Protein AF-A0A976DYD3-F1 (afdb_monomer)

Sequence (55 aa):
GWTAPDIVAYLTTGFTPEFDSVGGHMVHVVENMARLPESDRVAVAEYLLAVPSVE

Mean predicted aligned error: 2.52 Å

Nearest PDB structures (foldseek):
  8xcm-assembly1_C  TM=8.697E-01  e=6.448E-02  Gluconobacter japonicus

pLDDT: mean 95.95, std 4.65, range [69.44, 98.69]

Structure (mmCIF, N/CA/C/O backbone):
data_AF-A0A976DYD3-F1
#
_entry.id   AF-A0A976DYD3-F1
#
loop_
_atom_site.group_PDB
_atom_site.id
_atom_site.type_symbol
_atom_site.label_atom_id
_atom_site.label_alt_id
_atom_site.label_comp_id
_atom_site.label_asym_id
_atom_site.label_entity_id
_atom_site.label_seq_id
_atom_site.pdbx_PDB_ins_code
_atom_site.Cartn_x
_atom_site.Cartn_y
_atom_site.Cartn_z
_atom_site.occupancy
_atom_site.B_iso_or_equiv
_atom_site.auth_seq_id
_atom_site.auth_comp_id
_atom_site.auth_asym_id
_atom_site.auth_atom_id
_atom_site.pdbx_PDB_model_num
ATOM 1 N N . GLY A 1 1 ? -0.242 9.828 7.594 1.00 85.94 1 GLY A N 1
ATOM 2 C CA . GLY A 1 1 ? -0.474 8.373 7.525 1.00 85.94 1 GLY A CA 1
ATOM 3 C C . GLY A 1 1 ? -0.945 8.032 6.131 1.00 85.94 1 GLY A C 1
ATOM 4 O O . GLY A 1 1 ? -1.319 8.948 5.411 1.00 85.94 1 GLY A O 1
ATOM 5 N N . TRP A 1 2 ? -0.908 6.760 5.757 1.00 94.88 2 TRP A N 1
ATOM 6 C CA . TRP A 1 2 ? -1.354 6.293 4.444 1.00 94.88 2 TRP A CA 1
ATOM 7 C C . TRP A 1 2 ? -2.874 6.406 4.301 1.00 94.88 2 TRP A C 1
ATOM 9 O O . TRP A 1 2 ? -3.600 6.127 5.256 1.00 94.88 2 TRP A O 1
ATOM 19 N N . THR A 1 3 ? -3.357 6.808 3.127 1.00 97.12 3 THR A N 1
ATO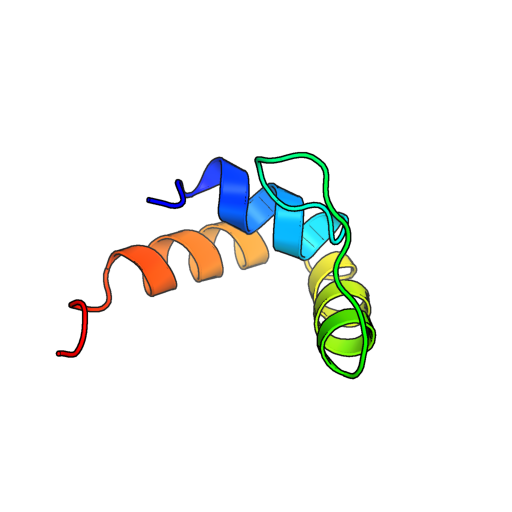M 20 C CA . THR A 1 3 ? -4.788 6.791 2.783 1.00 97.12 3 THR A CA 1
ATOM 21 C C . THR A 1 3 ? -5.159 5.527 1.998 1.00 97.12 3 THR A C 1
ATOM 23 O O . THR A 1 3 ? -4.288 4.795 1.531 1.00 97.12 3 THR A O 1
ATOM 26 N N . ALA A 1 4 ? -6.457 5.245 1.825 1.00 97.75 4 ALA A N 1
ATOM 27 C CA . ALA A 1 4 ? -6.880 4.092 1.023 1.00 97.75 4 ALA A CA 1
ATOM 28 C C . ALA A 1 4 ? -6.401 4.200 -0.441 1.00 97.75 4 ALA A C 1
ATOM 30 O O . ALA A 1 4 ? -5.825 3.228 -0.933 1.00 97.75 4 ALA A O 1
ATOM 31 N N . PRO A 1 5 ? -6.530 5.361 -1.123 1.00 97.81 5 PRO A N 1
ATOM 32 C CA . PRO A 1 5 ? -5.947 5.553 -2.451 1.00 97.81 5 PRO A CA 1
ATOM 33 C C . PRO A 1 5 ? -4.434 5.319 -2.501 1.00 97.81 5 PRO A C 1
ATOM 35 O O . PRO A 1 5 ? -3.956 4.700 -3.448 1.00 97.81 5 PRO A O 1
ATOM 38 N N . ASP A 1 6 ? -3.693 5.749 -1.474 1.00 98.12 6 ASP A N 1
ATOM 39 C CA . ASP A 1 6 ? -2.242 5.533 -1.395 1.00 98.12 6 ASP A CA 1
ATOM 40 C C . ASP A 1 6 ? -1.895 4.042 -1.352 1.00 98.12 6 ASP A C 1
ATOM 42 O O . ASP A 1 6 ? -1.022 3.571 -2.081 1.00 98.12 6 ASP A O 1
ATOM 46 N N . ILE A 1 7 ? -2.608 3.274 -0.523 1.00 98.00 7 ILE A N 1
ATOM 47 C CA . ILE A 1 7 ? -2.402 1.827 -0.402 1.00 98.00 7 ILE A CA 1
ATOM 48 C C . ILE A 1 7 ? -2.765 1.128 -1.714 1.00 98.00 7 ILE A C 1
ATOM 50 O O . ILE A 1 7 ? -2.019 0.265 -2.176 1.00 98.00 7 ILE A O 1
ATOM 54 N N . VAL A 1 8 ? -3.876 1.510 -2.351 1.00 98.50 8 VAL A N 1
ATOM 55 C CA . VAL A 1 8 ? -4.269 0.952 -3.653 1.00 98.50 8 VAL A CA 1
ATOM 56 C C . VAL A 1 8 ? -3.198 1.241 -4.704 1.00 98.50 8 VAL A C 1
ATOM 58 O O . VAL A 1 8 ? -2.795 0.324 -5.423 1.00 98.50 8 VAL A O 1
ATOM 61 N N . ALA A 1 9 ? -2.694 2.474 -4.778 1.00 98.00 9 ALA A N 1
ATOM 62 C CA . ALA A 1 9 ? -1.639 2.855 -5.713 1.00 98.00 9 ALA A CA 1
ATOM 63 C C . ALA A 1 9 ? -0.351 2.056 -5.470 1.00 98.00 9 ALA A C 1
ATOM 65 O O . ALA A 1 9 ? 0.225 1.512 -6.417 1.00 98.00 9 ALA A O 1
ATOM 66 N N . TYR A 1 10 ? 0.051 1.893 -4.211 1.00 98.19 10 TYR A N 1
ATOM 67 C CA . TYR A 1 10 ? 1.223 1.107 -3.835 1.00 98.19 10 TYR A CA 1
ATOM 68 C C . TYR A 1 10 ? 1.078 -0.375 -4.185 1.00 98.19 10 TYR A C 1
ATOM 70 O O . TYR A 1 10 ? 1.962 -0.943 -4.818 1.00 98.19 10 TYR A O 1
ATOM 78 N N . LEU A 1 11 ? -0.061 -0.999 -3.877 1.00 98.25 11 LEU A N 1
ATOM 79 C CA . LEU A 1 11 ? -0.331 -2.400 -4.232 1.00 98.25 11 LEU A CA 1
ATOM 80 C C . LEU A 1 11 ? -0.516 -2.623 -5.741 1.00 98.25 11 LEU A C 1
ATOM 82 O O . LEU A 1 11 ? -0.514 -3.767 -6.191 1.00 98.25 11 LEU A O 1
ATOM 86 N N . THR A 1 12 ? -0.693 -1.551 -6.516 1.00 98.00 12 THR A N 1
ATOM 87 C CA . THR A 1 12 ? -0.815 -1.601 -7.980 1.00 98.00 12 THR A CA 1
ATOM 88 C C . THR A 1 12 ? 0.525 -1.368 -8.676 1.00 98.00 12 THR A C 1
ATOM 90 O O . THR A 1 12 ? 0.802 -1.993 -9.695 1.00 98.00 12 THR A O 1
ATOM 93 N N . THR A 1 13 ? 1.345 -0.453 -8.157 1.00 97.25 13 THR A N 1
ATOM 94 C CA . THR A 1 13 ? 2.511 0.092 -8.877 1.00 97.25 13 THR A CA 1
ATOM 95 C C . THR A 1 13 ? 3.834 -0.087 -8.145 1.00 97.25 13 THR A C 1
ATOM 97 O O . THR A 1 13 ? 4.888 -0.045 -8.770 1.00 97.25 13 THR A O 1
ATOM 100 N N . GLY A 1 14 ? 3.789 -0.276 -6.827 1.00 97.38 14 GLY A N 1
ATOM 101 C CA . GLY A 1 14 ? 4.963 -0.343 -5.966 1.00 97.38 14 GLY A CA 1
ATOM 102 C C . GLY A 1 14 ? 5.532 1.013 -5.555 1.00 97.38 14 GLY A C 1
ATOM 103 O O . GLY A 1 14 ? 6.535 1.030 -4.844 1.00 97.38 14 GLY A O 1
ATOM 104 N N . PHE A 1 15 ? 4.918 2.130 -5.957 1.00 97.12 15 PHE A N 1
ATOM 105 C CA . PHE A 1 15 ? 5.338 3.463 -5.523 1.00 97.12 15 PHE A CA 1
ATOM 106 C C . PHE A 1 15 ? 4.699 3.858 -4.192 1.00 97.12 15 PHE A C 1
ATOM 108 O O . PHE A 1 15 ? 3.498 3.661 -3.991 1.00 97.12 15 PHE A O 1
ATOM 115 N N . THR A 1 16 ? 5.492 4.424 -3.283 1.00 95.19 16 THR A N 1
ATOM 116 C CA . THR A 1 16 ? 4.983 5.0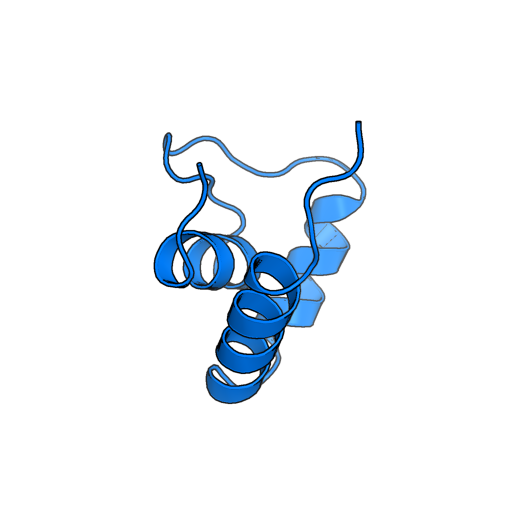57 -2.059 1.00 95.19 16 THR A CA 1
ATOM 117 C C . THR A 1 16 ? 4.394 6.442 -2.378 1.00 95.19 16 THR A C 1
ATOM 119 O O . THR A 1 16 ? 4.667 6.991 -3.451 1.00 95.19 16 THR A O 1
ATOM 122 N N . PRO A 1 17 ? 3.607 7.051 -1.470 1.00 94.31 17 PRO A N 1
ATOM 123 C CA . PRO A 1 17 ? 3.076 8.409 -1.644 1.00 94.31 17 PRO A CA 1
ATOM 124 C C . PRO A 1 17 ? 4.153 9.477 -1.856 1.00 94.31 17 PRO A C 1
ATOM 126 O O . PRO A 1 17 ? 3.902 10.521 -2.453 1.00 94.31 17 PRO A O 1
ATOM 129 N N . GLU A 1 18 ? 5.369 9.209 -1.387 1.00 94.81 18 GLU A N 1
ATOM 130 C CA . GLU A 1 18 ? 6.547 10.058 -1.541 1.00 94.81 18 GLU A CA 1
ATOM 131 C C . GLU A 1 18 ? 7.298 9.811 -2.860 1.00 94.81 18 GLU A C 1
ATOM 133 O O . GLU A 1 18 ? 8.386 10.350 -3.053 1.00 94.81 18 GLU A O 1
ATOM 138 N N . PHE A 1 19 ? 6.718 9.026 -3.775 1.00 87.31 19 PHE A N 1
ATOM 139 C CA . PHE A 1 19 ? 7.294 8.642 -5.069 1.00 87.31 19 PHE A CA 1
ATOM 140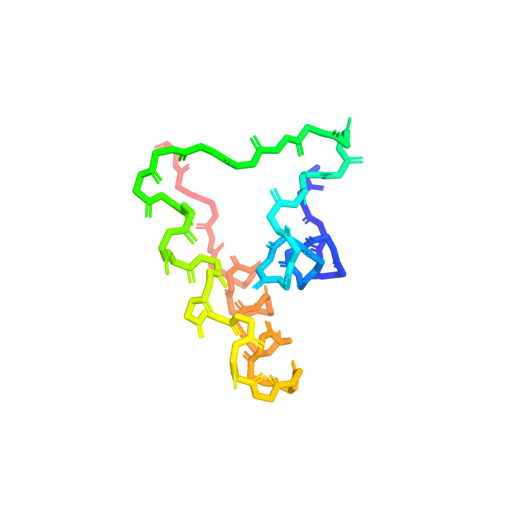 C C . PHE A 1 19 ? 8.599 7.835 -4.971 1.00 87.31 19 PHE A C 1
ATOM 142 O O . PHE A 1 19 ? 9.361 7.775 -5.938 1.00 87.31 19 PHE A O 1
ATOM 149 N N . ASP A 1 20 ? 8.841 7.178 -3.835 1.00 94.44 20 ASP A N 1
ATOM 150 C CA . ASP A 1 20 ? 9.872 6.146 -3.717 1.00 94.44 20 ASP A CA 1
ATOM 151 C C . ASP A 1 20 ? 9.323 4.783 -4.174 1.00 94.44 20 ASP A C 1
ATOM 153 O O . ASP A 1 20 ? 8.115 4.608 -4.331 1.00 94.44 20 ASP A O 1
ATOM 157 N N . SER A 1 21 ? 10.196 3.807 -4.411 1.00 94.31 21 SER A N 1
ATOM 158 C CA . SER A 1 21 ? 9.837 2.481 -4.921 1.00 94.31 21 SER A CA 1
ATOM 159 C C . SER A 1 21 ? 10.062 1.372 -3.900 1.00 94.31 21 SER A C 1
ATOM 161 O O . SER A 1 21 ? 11.033 1.358 -3.144 1.00 94.31 21 SER A O 1
ATOM 163 N N . VAL A 1 22 ? 9.171 0.388 -3.913 1.00 94.94 22 VAL A N 1
ATOM 164 C CA . VAL A 1 22 ? 9.315 -0.840 -3.137 1.00 94.94 22 VAL A CA 1
ATOM 165 C C . VAL A 1 22 ? 10.503 -1.684 -3.613 1.00 94.94 22 VAL A C 1
ATOM 167 O O . VAL A 1 22 ? 10.713 -1.878 -4.808 1.00 94.94 22 VAL A O 1
ATOM 170 N N . GLY A 1 23 ? 11.254 -2.248 -2.665 1.00 94.94 23 GLY A N 1
ATOM 171 C CA . GLY A 1 23 ? 12.356 -3.174 -2.929 1.00 94.94 23 GLY A CA 1
ATOM 172 C C . GLY A 1 23 ? 12.198 -4.531 -2.235 1.00 94.94 23 GLY A C 1
ATOM 173 O O . GLY A 1 23 ? 11.311 -4.743 -1.406 1.00 94.94 23 GLY A O 1
ATOM 174 N N . GLY A 1 24 ? 13.093 -5.468 -2.561 1.00 95.94 24 GLY A N 1
ATOM 175 C CA . GLY A 1 24 ? 13.183 -6.778 -1.906 1.00 95.94 24 GLY A CA 1
ATOM 176 C C . GLY A 1 24 ? 11.943 -7.658 -2.103 1.00 95.94 24 GLY A C 1
ATOM 177 O O . GLY A 1 24 ? 11.302 -7.628 -3.150 1.00 95.94 24 GLY A O 1
ATOM 178 N N . HIS A 1 25 ? 11.587 -8.450 -1.087 1.00 96.38 25 HIS A N 1
ATOM 179 C CA . HIS A 1 25 ? 10.463 -9.395 -1.169 1.00 96.38 25 HIS A CA 1
ATOM 180 C C . HIS A 1 25 ? 9.103 -8.728 -1.410 1.00 96.38 25 HIS A C 1
ATOM 182 O O . HIS A 1 25 ? 8.198 -9.364 -1.948 1.00 96.38 25 HIS A O 1
ATOM 188 N N . MET A 1 26 ? 8.955 -7.452 -1.046 1.00 96.31 26 MET A N 1
ATOM 189 C CA . MET A 1 26 ? 7.709 -6.725 -1.268 1.00 96.31 26 MET A CA 1
ATOM 190 C C . MET A 1 26 ? 7.423 -6.480 -2.755 1.00 96.31 26 MET A C 1
ATOM 192 O O . MET A 1 26 ? 6.255 -6.360 -3.115 1.00 96.31 26 M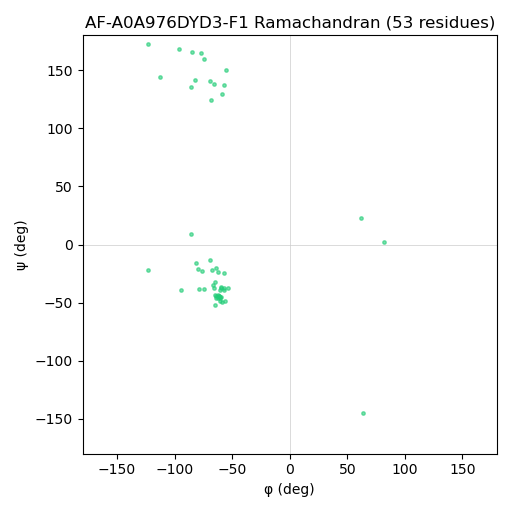ET A O 1
ATOM 196 N N . VAL A 1 27 ? 8.440 -6.511 -3.629 1.00 97.56 27 VAL A N 1
ATOM 197 C CA . VAL A 1 27 ? 8.240 -6.468 -5.089 1.00 97.56 27 VAL A CA 1
ATOM 198 C C . VAL A 1 27 ? 7.325 -7.609 -5.532 1.00 97.56 27 VAL A C 1
ATOM 200 O O . VAL A 1 27 ? 6.322 -7.366 -6.193 1.00 97.56 27 VAL A O 1
ATOM 203 N N . HIS A 1 28 ? 7.587 -8.839 -5.082 1.00 98.06 28 HIS A N 1
ATOM 204 C CA . HIS A 1 28 ? 6.756 -9.992 -5.437 1.00 98.06 28 HIS A CA 1
ATOM 205 C C . HIS A 1 28 ? 5.331 -9.894 -4.892 1.00 98.06 28 HIS A C 1
ATOM 207 O O . HIS A 1 28 ? 4.395 -10.381 -5.524 1.00 98.06 28 HIS A O 1
ATOM 213 N N . VAL A 1 29 ? 5.144 -9.271 -3.726 1.00 97.81 29 VAL A N 1
ATOM 214 C CA . VAL A 1 29 ? 3.803 -9.028 -3.183 1.00 97.81 29 VAL A CA 1
ATOM 215 C C . VAL A 1 29 ? 3.048 -8.076 -4.104 1.00 97.81 29 VAL A C 1
ATOM 217 O O . VAL A 1 29 ? 1.964 -8.425 -4.565 1.00 97.81 29 VAL A O 1
ATOM 220 N N . VAL A 1 30 ? 3.638 -6.926 -4.442 1.00 98.19 30 VAL A N 1
ATOM 221 C CA . VAL A 1 30 ? 3.022 -5.942 -5.346 1.00 98.19 30 VAL A CA 1
ATOM 222 C C . VAL A 1 30 ? 2.735 -6.551 -6.719 1.00 98.19 30 VAL A C 1
ATOM 224 O O . VAL A 1 30 ? 1.621 -6.420 -7.213 1.00 98.19 30 VAL A O 1
ATOM 227 N N . GLU A 1 31 ? 3.677 -7.292 -7.307 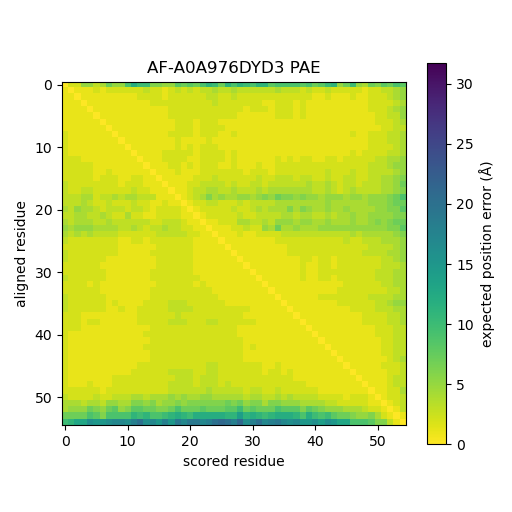1.00 98.06 31 GLU A N 1
ATOM 228 C CA . GLU A 1 31 ? 3.487 -7.961 -8.603 1.00 98.06 31 GLU A CA 1
ATOM 229 C C . GLU A 1 31 ? 2.285 -8.913 -8.611 1.00 98.06 31 GLU A C 1
ATOM 231 O O . GLU A 1 31 ? 1.579 -9.013 -9.616 1.00 98.06 31 GLU A O 1
ATOM 236 N N . ASN A 1 32 ? 2.037 -9.624 -7.508 1.00 98.31 32 ASN A N 1
ATOM 237 C CA . ASN A 1 32 ? 0.882 -10.512 -7.397 1.00 98.31 32 ASN A CA 1
ATOM 238 C C . ASN A 1 32 ? -0.409 -9.741 -7.095 1.00 98.31 32 ASN A C 1
ATOM 240 O O . ASN A 1 32 ? -1.447 -10.052 -7.676 1.00 98.31 32 ASN A O 1
ATOM 244 N N . MET A 1 33 ? -0.354 -8.706 -6.257 1.00 98.44 33 MET A N 1
ATOM 245 C CA . MET A 1 33 ? -1.512 -7.862 -5.934 1.00 98.44 33 MET A CA 1
ATOM 246 C C . MET A 1 33 ? -2.004 -7.053 -7.143 1.00 98.44 33 MET A C 1
ATOM 248 O O . MET A 1 33 ? -3.211 -6.890 -7.337 1.00 98.44 33 MET A O 1
ATOM 252 N N . ALA A 1 34 ? -1.095 -6.609 -8.011 1.00 98.19 34 ALA A N 1
ATOM 253 C CA . ALA A 1 34 ? -1.418 -5.897 -9.244 1.00 98.19 34 ALA A CA 1
ATOM 254 C C . ALA A 1 34 ? -2.212 -6.754 -10.250 1.00 98.19 34 ALA A C 1
ATOM 256 O O . ALA A 1 34 ? -2.893 -6.210 -11.118 1.00 98.19 34 ALA A O 1
ATOM 257 N N . ARG A 1 35 ? -2.175 -8.091 -10.124 1.00 98.31 35 ARG A N 1
ATOM 258 C CA . ARG A 1 35 ? -2.949 -9.023 -10.969 1.00 98.31 35 ARG A CA 1
ATOM 259 C C . ARG A 1 35 ? -4.400 -9.186 -10.527 1.00 98.31 35 ARG A C 1
ATOM 261 O O . ARG A 1 35 ? -5.202 -9.719 -11.290 1.00 98.31 35 ARG A O 1
ATOM 268 N N . LEU A 1 36 ? -4.730 -8.775 -9.305 1.00 98.31 36 LEU A N 1
ATOM 269 C CA . LEU A 1 36 ? -6.098 -8.827 -8.805 1.00 98.31 36 LEU A CA 1
ATOM 270 C C . LEU A 1 36 ? -6.956 -7.725 -9.453 1.00 98.31 36 LEU A C 1
ATOM 272 O O . LEU A 1 36 ? -6.421 -6.723 -9.942 1.00 98.31 36 LEU A O 1
ATOM 276 N N . PRO A 1 37 ? -8.288 -7.864 -9.446 1.00 98.50 37 PRO A N 1
ATOM 277 C CA . PRO A 1 37 ? -9.185 -6.748 -9.710 1.00 98.50 37 PRO A CA 1
ATOM 278 C C . PRO A 1 37 ? -8.909 -5.570 -8.768 1.00 98.50 37 PRO A C 1
ATOM 280 O O . PRO A 1 37 ? -8.508 -5.748 -7.617 1.00 98.50 37 PRO A O 1
ATOM 283 N N . GLU A 1 38 ? -9.161 -4.348 -9.235 1.00 98.12 38 GLU A N 1
ATOM 284 C CA . GLU A 1 38 ? -8.995 -3.150 -8.401 1.00 98.12 38 GLU A CA 1
ATOM 285 C C . GLU A 1 38 ? -9.879 -3.190 -7.148 1.00 98.12 38 GLU A C 1
ATOM 287 O O . GLU A 1 38 ? -9.419 -2.811 -6.073 1.00 98.12 38 GLU A O 1
ATOM 292 N N . SER A 1 39 ? -11.097 -3.734 -7.258 1.00 98.50 39 SER A N 1
ATOM 293 C CA . SER A 1 39 ? -12.021 -3.916 -6.130 1.00 98.50 39 SER A CA 1
ATOM 294 C C . SER A 1 39 ? -11.398 -4.677 -4.962 1.00 98.50 39 SER A C 1
ATOM 296 O O . SER A 1 39 ? -11.636 -4.338 -3.806 1.00 98.50 39 SER A O 1
ATOM 298 N N . ASP A 1 40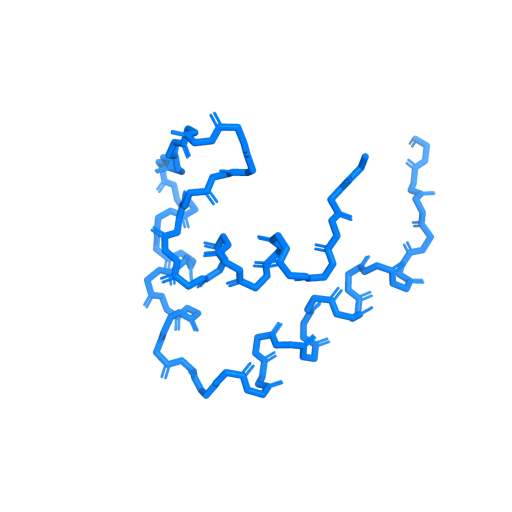 ? -10.566 -5.674 -5.255 1.00 98.69 40 ASP A N 1
ATOM 299 C CA . ASP A 1 40 ? -9.942 -6.506 -4.230 1.00 98.69 40 ASP A CA 1
ATOM 300 C C . ASP A 1 40 ? -8.823 -5.731 -3.528 1.00 98.69 40 ASP A C 1
ATOM 302 O O . ASP A 1 40 ? -8.684 -5.796 -2.307 1.00 98.69 40 ASP A O 1
ATOM 306 N N . ARG A 1 41 ? -8.059 -4.925 -4.278 1.00 98.56 41 ARG A N 1
ATOM 307 C CA . ARG A 1 41 ? -7.055 -4.023 -3.692 1.00 98.56 41 ARG A CA 1
ATOM 308 C C . ARG A 1 41 ? -7.700 -2.932 -2.838 1.00 98.56 41 ARG A C 1
ATOM 310 O O . ARG A 1 41 ? -7.158 -2.611 -1.783 1.00 98.56 41 ARG A O 1
ATOM 317 N N . VAL A 1 42 ? -8.853 -2.401 -3.254 1.00 98.69 42 VAL A N 1
ATOM 318 C CA . VAL A 1 42 ? -9.646 -1.450 -2.456 1.00 98.69 42 VAL A CA 1
ATOM 319 C C . VAL A 1 42 ? -10.087 -2.093 -1.142 1.00 98.69 42 VAL A C 1
ATOM 321 O O . VAL A 1 42 ? -9.839 -1.524 -0.083 1.00 98.69 42 VAL A O 1
ATOM 324 N N . ALA A 1 43 ? -10.639 -3.309 -1.184 1.00 98.62 43 ALA A N 1
ATOM 325 C CA . ALA A 1 43 ? -11.058 -4.025 0.021 1.00 98.62 43 ALA A CA 1
ATOM 326 C C . ALA A 1 43 ? -9.889 -4.286 0.991 1.00 98.62 43 ALA A C 1
ATOM 328 O O . ALA A 1 43 ? -10.038 -4.146 2.205 1.00 98.62 43 ALA A O 1
ATOM 329 N N . VAL A 1 44 ? -8.700 -4.617 0.471 1.00 98.31 44 VAL A N 1
ATOM 330 C CA . VAL A 1 44 ? -7.485 -4.761 1.293 1.00 98.31 44 VAL A CA 1
ATOM 331 C C . VAL A 1 44 ? -7.080 -3.430 1.928 1.00 98.31 44 VAL A C 1
ATOM 333 O O . VAL A 1 44 ? -6.755 -3.404 3.113 1.00 98.31 44 VAL A O 1
ATOM 336 N N . ALA A 1 45 ? -7.112 -2.327 1.178 1.00 98.19 45 ALA A N 1
ATOM 337 C CA . ALA A 1 45 ? -6.778 -1.007 1.707 1.00 98.19 45 ALA A CA 1
ATOM 338 C C . ALA A 1 45 ? -7.729 -0.577 2.836 1.00 98.19 45 ALA A C 1
ATOM 340 O O . ALA A 1 45 ? -7.273 -0.108 3.879 1.00 98.19 45 ALA A O 1
ATOM 341 N N . GLU A 1 46 ? -9.034 -0.787 2.662 1.00 98.19 46 GLU A N 1
ATOM 342 C CA . GLU A 1 46 ? -10.041 -0.520 3.695 1.00 98.19 46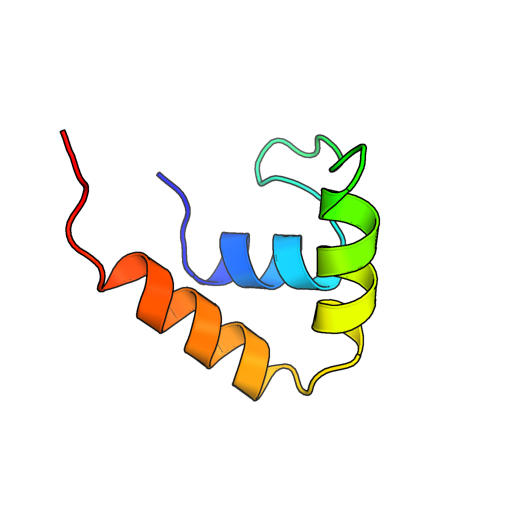 GLU A CA 1
ATOM 343 C C . GLU A 1 46 ? -9.826 -1.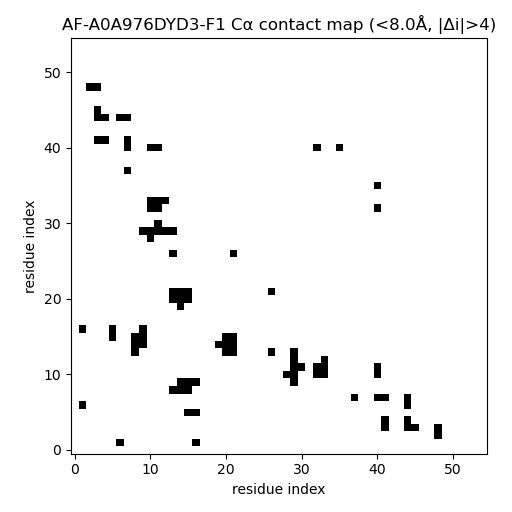386 4.938 1.00 98.19 46 GLU A C 1
ATOM 345 O O . GLU A 1 46 ? -9.860 -0.871 6.057 1.00 98.19 46 GLU A O 1
ATOM 350 N N . TYR A 1 47 ? -9.540 -2.681 4.754 1.00 97.50 47 TYR A N 1
ATOM 351 C CA . TYR A 1 47 ? -9.229 -3.578 5.865 1.00 97.50 47 TYR A CA 1
ATOM 352 C C . TYR A 1 47 ? -8.017 -3.087 6.658 1.00 97.50 47 TYR A C 1
ATOM 354 O O . TYR A 1 47 ? -8.101 -2.960 7.877 1.00 97.50 47 TYR A O 1
ATOM 362 N N . LEU A 1 48 ? -6.909 -2.763 5.984 1.00 96.19 48 LEU A N 1
ATOM 363 C CA . LEU A 1 48 ? -5.680 -2.306 6.640 1.00 96.19 48 LEU A CA 1
ATOM 364 C C . LEU A 1 48 ? -5.894 -1.031 7.463 1.00 96.19 48 LEU A C 1
ATOM 366 O O . LEU A 1 48 ? -5.323 -0.911 8.543 1.00 96.19 48 LEU A O 1
ATOM 370 N N . LEU A 1 49 ? -6.731 -0.106 6.989 1.00 95.88 49 LEU A N 1
ATOM 371 C CA . LEU A 1 49 ? -7.053 1.125 7.717 1.00 95.88 49 LEU A CA 1
ATOM 372 C C . LEU A 1 49 ? -8.031 0.917 8.876 1.00 95.88 49 LEU A C 1
ATOM 374 O O . LEU A 1 49 ? -8.065 1.735 9.794 1.00 95.88 49 LEU A O 1
ATOM 378 N N . ALA A 1 50 ? -8.827 -0.152 8.847 1.00 96.62 50 ALA A N 1
ATOM 379 C CA . ALA A 1 50 ? -9.728 -0.506 9.938 1.00 96.62 50 ALA A CA 1
ATOM 380 C C . ALA A 1 50 ? -9.007 -1.207 11.103 1.00 96.62 50 ALA A C 1
ATOM 382 O O . ALA A 1 50 ? -9.532 -1.230 12.219 1.00 96.62 50 ALA A O 1
ATOM 383 N N . VAL A 1 51 ? -7.824 -1.787 10.864 1.00 95.31 51 VAL A N 1
ATOM 384 C CA . VAL A 1 51 ? -7.026 -2.426 11.917 1.00 95.31 51 VAL A CA 1
ATOM 385 C C . VAL A 1 51 ? -6.495 -1.350 12.875 1.00 95.31 51 VAL A C 1
ATOM 387 O O . VAL A 1 51 ? -5.816 -0.423 12.429 1.00 95.31 51 VAL A O 1
ATOM 390 N N . PRO A 1 52 ? -6.759 -1.457 14.193 1.00 93.69 52 PRO A N 1
ATOM 391 C CA . PRO A 1 52 ? -6.184 -0.542 15.169 1.00 93.69 52 PRO A CA 1
ATOM 392 C C . PRO A 1 52 ? -4.658 -0.562 15.100 1.00 93.69 52 PRO A C 1
ATOM 394 O O . PRO A 1 52 ? -4.046 -1.629 15.025 1.00 93.69 52 PRO A O 1
ATOM 397 N N . SER A 1 53 ? -4.040 0.614 15.162 1.00 88.06 53 SER A N 1
ATOM 398 C CA . SER A 1 53 ? -2.588 0.725 15.263 1.00 88.06 53 SER A CA 1
ATOM 399 C C . SER A 1 53 ? -2.088 0.003 16.514 1.00 88.06 53 SER A C 1
ATOM 401 O O . SER A 1 53 ? -2.607 0.225 17.608 1.00 88.06 53 SER A O 1
ATOM 403 N N . VAL A 1 54 ? -1.085 -0.854 16.336 1.00 87.50 54 VAL A N 1
ATOM 404 C CA . VAL A 1 54 ? -0.346 -1.482 17.436 1.00 87.50 54 VAL A CA 1
ATOM 405 C C . VAL A 1 54 ? 0.730 -0.519 17.944 1.00 87.50 54 VAL A C 1
ATOM 407 O O . VAL A 1 54 ? 1.321 0.204 17.139 1.00 87.50 54 VAL A O 1
ATOM 410 N N . GLU A 1 55 ? 0.934 -0.484 19.263 1.00 69.44 55 GLU A N 1
ATOM 411 C CA . GLU A 1 55 ? 2.038 0.250 19.910 1.00 69.44 55 GLU A CA 1
ATOM 412 C C . GLU A 1 55 ? 3.393 -0.436 19.701 1.00 69.44 55 GLU A C 1
ATOM 414 O O . GLU A 1 55 ? 3.438 -1.691 19.722 1.00 69.44 55 GLU A O 1
#

Foldseek 3Di:
DDALVQQLCCLQPQAGPVRDGDDDPVVVSSVVSNPDPSVVSSVVSVVVVPDDDDD

Radius of gyration: 11.16 Å; Cα contacts (8 Å, |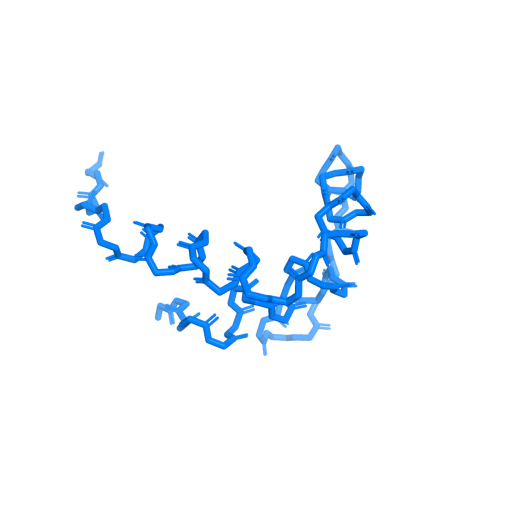Δi|>4): 47; chains: 1; bounding box: 25×21×31 Å

Secondary structure (DSSP, 8-state):
---HHHHHHHHHH-B-TTS-B--THHHHHHHHHTTS-HHHHHHHHHHHHHSPPP-

Solvent-accessible surface area (backbone atoms only — not comparable to full-atom values): 3263 Å² total; per-residue (Å²): 132,88,49,52,70,45,43,33,47,21,38,56,71,33,36,47,91,85,73,45,73,61,61,75,75,56,41,62,51,23,62,55,48,44,71,48,60,68,69,59,42,47,52,51,26,52,50,61,70,68,52,78,84,80,133